Protein AF-A0A7W0GVU8-F1 (afdb_monomer_lite)

Secondary structure (DSSP, 8-state):
---------------PPPHHHHHHHHHTSGGGS-------------BSHHHHHHHHHHHHHHHHHHHHHHHHHHT----TTHHHHHHHHHHHHHHHHHHHHHHTSBPP---

Sequence (111 aa):
MTLTTAAGAQHAPIVGPRPSQVLAVAAQGPLRQPLAIDSVRRDIRPTHWKKGALIGGITIGLGLALSAMAWCNADSPCGEGAVPFSFLAGGAVGGLIGALIGGQFPKEEDP

Radius of gyration: 32.88 Å; chains: 1; bounding box: 88×51×55 Å

Structure (mmCIF, N/CA/C/O backbone):
data_AF-A0A7W0GVU8-F1
#
_entry.id   AF-A0A7W0GVU8-F1
#
loop_
_atom_site.group_PDB
_atom_site.id
_atom_site.type_symbol
_atom_site.label_atom_id
_atom_site.label_alt_id
_atom_site.label_comp_id
_atom_site.label_asym_id
_atom_site.label_entity_id
_atom_site.label_seq_id
_atom_site.pdbx_PDB_ins_code
_atom_site.Cartn_x
_atom_site.Cartn_y
_atom_site.Cartn_z
_atom_site.occupancy
_atom_site.B_iso_or_equiv
_atom_site.auth_seq_id
_atom_site.auth_comp_id
_atom_site.auth_asym_id
_atom_site.auth_atom_id
_atom_site.pdbx_PDB_model_num
ATOM 1 N N . MET A 1 1 ? -73.145 -4.312 22.721 1.00 42.31 1 MET A N 1
ATOM 2 C CA . MET A 1 1 ? -72.090 -3.375 23.160 1.00 42.31 1 MET A CA 1
ATOM 3 C C . MET A 1 1 ? -72.334 -2.049 22.463 1.00 42.31 1 MET A C 1
ATOM 5 O O . MET A 1 1 ? -72.270 -1.992 21.245 1.00 42.31 1 MET A O 1
ATOM 9 N N . THR A 1 2 ? -72.747 -1.039 23.221 1.00 41.28 2 THR A N 1
ATOM 10 C CA . THR A 1 2 ? -73.123 0.305 22.760 1.00 41.28 2 THR A CA 1
ATOM 11 C C . THR A 1 2 ? -71.917 1.239 22.809 1.00 41.28 2 THR A C 1
ATOM 13 O O . THR A 1 2 ? -71.311 1.382 23.867 1.00 41.28 2 THR A O 1
ATOM 16 N N . LEU A 1 3 ? -71.602 1.898 21.692 1.00 46.59 3 LEU A N 1
ATOM 17 C CA . LEU A 1 3 ? -70.655 3.013 21.617 1.00 46.59 3 LEU A CA 1
ATOM 18 C C . LEU A 1 3 ? -71.408 4.249 21.111 1.00 46.59 3 LEU A C 1
ATOM 20 O O . LEU A 1 3 ? -71.523 4.490 19.914 1.00 46.59 3 LEU A O 1
ATOM 24 N N . THR A 1 4 ? -71.958 5.017 22.046 1.00 50.03 4 THR A N 1
ATOM 25 C CA . THR A 1 4 ? -72.089 6.475 21.921 1.00 50.03 4 THR A CA 1
ATOM 26 C C . THR A 1 4 ? -70.714 7.055 22.293 1.00 50.03 4 THR A C 1
ATOM 28 O O . THR A 1 4 ? -70.018 6.488 23.128 1.00 50.03 4 THR A O 1
ATOM 31 N N . THR A 1 5 ? -70.193 8.149 21.743 1.00 46.88 5 THR A N 1
ATOM 32 C CA . THR A 1 5 ? -70.800 9.480 21.677 1.00 46.88 5 THR A CA 1
ATOM 33 C C . THR A 1 5 ? -69.876 10.376 20.843 1.00 46.88 5 THR A C 1
ATOM 35 O O . THR A 1 5 ? -68.655 10.263 20.936 1.00 46.88 5 THR A O 1
ATOM 38 N N . ALA A 1 6 ? -70.460 11.269 20.049 1.00 54.47 6 ALA A N 1
ATOM 39 C CA . ALA A 1 6 ? -69.769 12.330 19.327 1.00 54.47 6 ALA A CA 1
ATOM 40 C C . ALA A 1 6 ? -69.331 13.475 20.264 1.00 54.47 6 ALA A C 1
ATOM 42 O O . ALA A 1 6 ? -70.056 13.811 21.195 1.00 54.47 6 ALA A O 1
ATOM 43 N N . ALA A 1 7 ? -68.197 14.112 19.965 1.00 45.41 7 ALA A N 1
ATOM 44 C CA . ALA A 1 7 ? -67.829 15.473 20.382 1.00 45.41 7 ALA A CA 1
ATOM 45 C C . ALA A 1 7 ? -66.642 15.892 19.488 1.00 45.41 7 ALA A C 1
ATOM 47 O O . ALA A 1 7 ? -65.606 15.244 19.499 1.00 45.41 7 ALA A O 1
ATOM 48 N N . GLY A 1 8 ? -66.777 16.815 18.536 1.00 38.16 8 GLY A N 1
ATOM 49 C CA . GLY A 1 8 ? -66.965 18.241 18.786 1.00 38.16 8 GLY A CA 1
ATOM 50 C C . GLY A 1 8 ? -65.622 18.955 18.587 1.00 38.16 8 GLY A C 1
ATOM 51 O O . GLY A 1 8 ? -64.925 19.235 19.554 1.00 38.16 8 GLY A O 1
ATOM 52 N N . ALA A 1 9 ? -65.228 19.211 17.335 1.00 42.19 9 ALA A N 1
ATOM 53 C CA . ALA A 1 9 ? -64.014 19.964 17.020 1.00 42.19 9 ALA A CA 1
ATOM 54 C C . ALA A 1 9 ? -64.239 21.459 17.311 1.00 42.19 9 ALA A C 1
ATOM 56 O O . ALA A 1 9 ? -64.845 22.174 16.512 1.00 42.19 9 ALA A O 1
ATOM 57 N N . GLN A 1 10 ? -63.773 21.936 18.466 1.00 50.19 10 GLN A N 1
ATOM 58 C CA . GLN A 1 10 ? -63.781 23.360 18.797 1.00 50.19 10 GLN A CA 1
ATOM 59 C C . GLN A 1 10 ? -62.611 24.060 18.088 1.00 50.19 10 GLN A C 1
ATOM 61 O O . GLN A 1 10 ? -61.453 23.908 18.469 1.00 50.19 10 GLN A O 1
ATOM 66 N N . HIS A 1 11 ? -62.922 24.822 17.036 1.00 42.66 11 HIS A N 1
ATOM 67 C CA . HIS A 1 11 ? -62.003 25.775 16.411 1.00 42.66 11 HIS A CA 1
ATOM 68 C C . HIS A 1 11 ? -61.704 26.915 17.395 1.00 42.66 11 HIS A C 1
ATOM 70 O O . HIS A 1 11 ? -62.550 27.779 17.622 1.00 42.66 11 HIS A O 1
ATOM 76 N N . ALA A 1 12 ? -60.500 26.930 17.967 1.00 53.66 12 ALA A N 1
ATOM 77 C CA . ALA A 1 12 ? -59.990 28.082 18.702 1.00 53.66 12 ALA A CA 1
ATOM 78 C C . ALA A 1 12 ? -59.336 29.077 17.719 1.00 53.66 12 ALA A C 1
ATOM 80 O O . ALA A 1 12 ? -58.518 28.660 16.895 1.00 53.66 12 ALA A O 1
ATOM 81 N N . PRO A 1 13 ? -59.663 30.381 17.771 1.00 51.12 13 PRO A N 1
ATOM 82 C CA . PRO A 1 13 ? -59.009 31.386 16.940 1.00 51.12 13 PRO A CA 1
ATOM 83 C C . PRO A 1 13 ? -57.533 31.525 17.336 1.00 51.12 13 PRO A C 1
ATOM 85 O O . PRO A 1 13 ? -57.203 31.738 18.503 1.00 51.12 13 PRO A O 1
ATOM 88 N N . ILE A 1 14 ? -56.639 31.409 16.350 1.00 53.62 14 ILE A N 1
ATOM 89 C CA . ILE A 1 14 ? -55.192 31.563 16.529 1.00 53.62 14 ILE A CA 1
ATOM 90 C C . ILE A 1 14 ? -54.894 33.050 16.757 1.00 53.62 14 ILE A C 1
ATOM 92 O O . ILE A 1 14 ? -54.725 33.826 15.818 1.00 53.62 14 ILE A O 1
ATOM 96 N N . VAL A 1 15 ? -54.842 33.457 18.023 1.00 60.81 15 VAL A N 1
ATOM 97 C CA . VAL A 1 15 ? -54.267 34.743 18.427 1.00 60.81 15 VAL A CA 1
ATOM 98 C C . VAL A 1 15 ? -52.750 34.571 18.428 1.00 60.81 15 VAL A C 1
ATOM 100 O O . VAL A 1 15 ? -52.187 33.929 19.312 1.00 60.81 15 VAL A O 1
ATOM 103 N N . GLY A 1 16 ? -52.089 35.093 17.394 1.00 62.16 16 GLY A N 1
ATOM 104 C CA . GLY A 1 16 ? -50.632 35.041 17.280 1.00 62.16 16 GLY A CA 1
ATOM 105 C C . GLY A 1 16 ? -49.940 35.842 18.395 1.00 62.16 16 GLY A C 1
ATOM 106 O O . GLY A 1 16 ? -50.438 36.903 18.788 1.00 62.16 16 GLY A O 1
ATOM 107 N N . PRO A 1 17 ? -48.796 35.368 18.922 1.00 59.78 17 PRO A N 1
ATOM 108 C CA . PRO A 1 17 ? -48.056 36.085 19.951 1.00 59.78 17 PRO A CA 1
ATOM 109 C C . PRO A 1 17 ? -47.512 37.409 19.404 1.00 59.78 17 PRO A C 1
ATOM 111 O O . PRO A 1 17 ? -47.124 37.521 18.240 1.00 59.78 17 PRO A O 1
ATOM 114 N N . ARG A 1 18 ? -47.473 38.434 20.263 1.00 55.97 18 ARG A N 1
ATOM 115 C CA . ARG A 1 18 ? -46.905 39.746 19.919 1.00 55.97 18 ARG A CA 1
ATOM 116 C C . ARG A 1 18 ? -45.439 39.573 19.484 1.00 55.97 18 ARG A C 1
ATOM 118 O O . ARG A 1 18 ? -44.719 38.804 20.122 1.00 55.97 18 ARG A O 1
ATOM 125 N N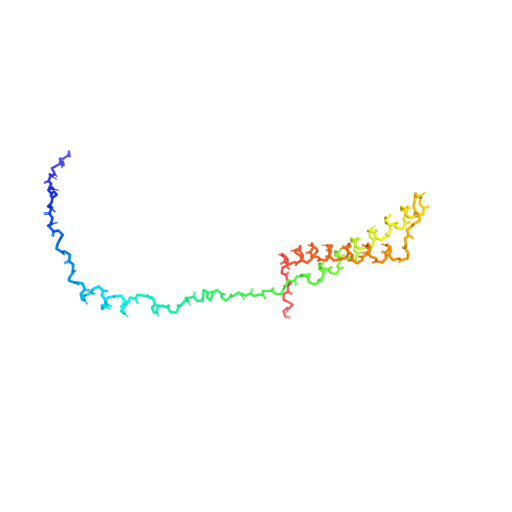 . PRO A 1 19 ? -44.954 40.305 18.465 1.00 56.25 19 PRO A N 1
ATOM 126 C CA . PRO A 1 19 ? -43.610 40.116 17.902 1.00 56.25 19 PRO A CA 1
ATOM 127 C C . PRO A 1 19 ? -42.479 40.270 18.934 1.00 56.25 19 PRO A C 1
ATOM 129 O O . PRO A 1 19 ? -41.438 39.628 18.815 1.00 56.25 19 PRO A O 1
ATOM 132 N N . SER A 1 20 ? -42.700 41.039 20.005 1.00 55.28 20 SER A N 1
ATOM 133 C CA . SER A 1 20 ? -41.752 41.184 21.117 1.00 55.28 20 SER A CA 1
ATOM 134 C C . SER A 1 20 ? -41.561 39.912 21.957 1.00 55.28 20 SER A C 1
ATOM 136 O O . SER A 1 20 ? -40.526 39.764 22.601 1.00 55.28 20 SER A O 1
ATOM 138 N N . GLN A 1 21 ? -42.508 38.969 21.934 1.00 55.2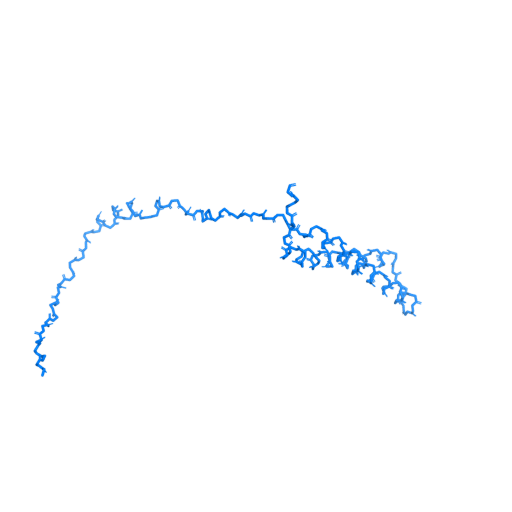8 21 GLN A N 1
ATOM 139 C CA . GLN A 1 21 ? -42.388 37.677 22.622 1.00 55.28 21 GLN A CA 1
ATOM 140 C C . GLN A 1 21 ? -41.628 36.640 21.788 1.00 55.28 21 GLN A C 1
ATOM 142 O O . GLN A 1 21 ? -40.983 35.759 22.350 1.00 55.28 21 GLN A O 1
ATOM 147 N N . VAL A 1 22 ? -41.636 36.774 20.458 1.00 55.28 22 VAL A N 1
ATOM 148 C CA . VAL A 1 22 ? -40.882 35.886 19.558 1.00 55.28 22 VAL A CA 1
ATOM 149 C C . VAL A 1 22 ? -39.377 36.114 19.715 1.00 55.28 22 VAL A C 1
ATOM 151 O O . VAL A 1 22 ? -38.609 35.157 19.728 1.00 55.28 22 VAL A O 1
ATOM 154 N N . LEU A 1 23 ? -38.949 37.366 19.923 1.00 54.88 23 LEU A N 1
ATOM 155 C CA . LEU A 1 23 ? -37.534 37.690 20.123 1.00 54.88 23 LEU A CA 1
ATOM 156 C C . LEU A 1 23 ? -37.007 37.218 21.491 1.00 54.88 23 LEU A C 1
ATOM 158 O O . LEU A 1 23 ? -35.876 36.748 21.581 1.00 54.88 23 LEU A O 1
ATOM 162 N N . ALA A 1 24 ? -37.834 37.282 22.541 1.00 54.41 24 ALA A N 1
ATOM 163 C CA . ALA A 1 24 ? -37.478 36.771 23.867 1.00 54.41 24 ALA A CA 1
ATOM 164 C C . ALA A 1 24 ? -37.373 35.233 23.879 1.00 54.41 24 ALA A C 1
ATOM 166 O O . ALA A 1 24 ? -36.394 34.689 24.383 1.00 54.41 24 ALA A O 1
ATOM 167 N N . VAL A 1 25 ? -38.309 34.532 23.227 1.00 54.81 25 VAL A N 1
ATOM 168 C CA . VAL A 1 25 ? -38.266 33.066 23.080 1.00 54.81 25 VAL A CA 1
ATOM 169 C C . VAL A 1 25 ? -37.125 32.610 22.164 1.00 54.81 25 VAL A C 1
ATOM 171 O O . VAL A 1 25 ? -36.518 31.582 22.439 1.00 54.81 25 VAL A O 1
ATOM 174 N N . ALA A 1 26 ? -36.766 33.371 21.125 1.00 55.19 26 ALA A N 1
ATOM 175 C CA . ALA A 1 26 ? -35.585 33.080 20.306 1.00 55.19 26 ALA A CA 1
ATOM 176 C C . ALA A 1 26 ? -34.271 33.286 21.085 1.00 55.19 26 ALA A C 1
ATOM 178 O O . ALA A 1 26 ? -33.335 32.503 20.929 1.00 55.19 26 ALA A O 1
ATOM 179 N N . ALA A 1 27 ? -34.212 34.287 21.971 1.00 53.22 27 ALA A N 1
ATOM 180 C CA . ALA A 1 27 ? -33.066 34.516 22.854 1.00 53.22 27 ALA A CA 1
ATOM 181 C C . ALA A 1 27 ? -32.968 33.489 24.002 1.00 53.22 27 ALA A C 1
ATOM 183 O O . ALA A 1 27 ? -31.872 33.209 24.488 1.00 53.22 27 ALA A O 1
ATOM 184 N N . GLN A 1 28 ? -34.097 32.909 24.417 1.00 52.41 28 GLN A N 1
ATOM 185 C CA . GLN A 1 28 ? -34.192 31.835 25.417 1.00 52.41 28 GLN A CA 1
ATOM 186 C C . GLN A 1 28 ? -34.344 30.443 24.778 1.00 52.41 28 GLN A C 1
ATOM 188 O O . GLN A 1 28 ? -34.624 29.465 25.471 1.00 52.41 28 GLN A O 1
ATOM 193 N N . GLY A 1 29 ? -34.160 30.352 23.459 1.00 50.44 29 GLY A N 1
ATOM 194 C CA . GLY A 1 29 ? -34.357 29.135 22.688 1.00 50.44 29 GLY A CA 1
ATOM 195 C C . GLY A 1 29 ? -33.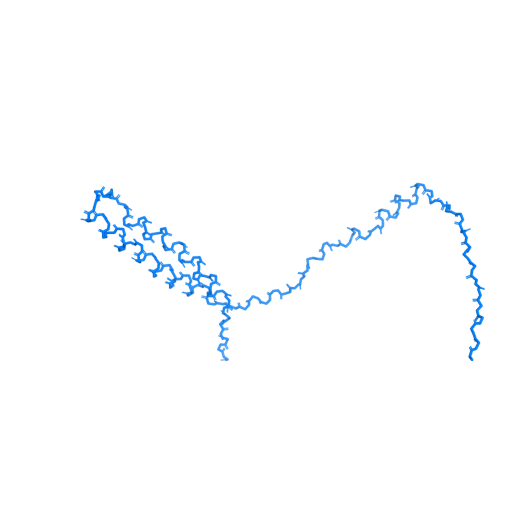300 28.064 22.988 1.00 50.44 29 GLY A C 1
ATOM 196 O O . GLY A 1 29 ? -32.186 28.379 23.417 1.00 50.44 29 GLY A O 1
ATOM 197 N N . PRO A 1 30 ? -33.599 26.786 22.695 1.00 50.12 30 PRO A N 1
ATOM 198 C CA . PRO A 1 30 ? -32.732 25.631 22.961 1.00 50.12 30 PRO A CA 1
ATOM 199 C C . PRO A 1 30 ? -31.414 25.631 22.166 1.00 50.12 30 PRO A C 1
ATOM 201 O O . PRO A 1 30 ? -30.638 24.690 22.263 1.00 50.12 30 PRO A O 1
ATOM 204 N N . LEU A 1 31 ? -31.108 26.698 21.424 1.00 50.06 31 LEU A N 1
ATOM 205 C CA . LEU A 1 31 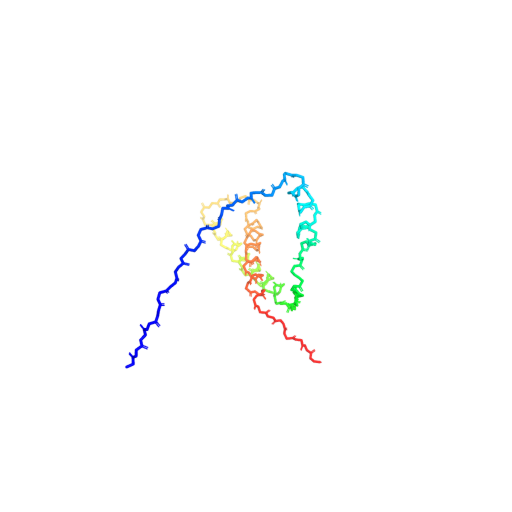? -29.840 26.895 20.716 1.00 50.06 31 LEU A CA 1
ATOM 206 C C . LEU A 1 31 ? -28.654 27.180 21.657 1.00 50.06 31 LEU A C 1
ATOM 208 O O . LEU A 1 31 ? -27.520 27.277 21.201 1.00 50.06 31 LEU A O 1
ATOM 212 N N . ARG A 1 32 ? -28.898 27.291 22.971 1.00 48.09 32 ARG A N 1
ATOM 213 C CA . ARG A 1 32 ? -27.870 27.164 24.019 1.00 48.09 32 ARG A CA 1
ATOM 214 C C . ARG A 1 32 ? -27.660 25.731 24.501 1.00 48.09 32 ARG A C 1
ATOM 216 O O . ARG A 1 32 ? -26.969 25.532 25.497 1.00 48.09 32 ARG A O 1
ATOM 223 N N . GLN A 1 33 ? -28.217 24.728 23.829 1.00 53.88 33 GLN A N 1
ATOM 224 C CA . GLN A 1 33 ? -27.604 23.416 23.908 1.00 53.88 33 GLN A CA 1
ATOM 225 C C . GLN A 1 33 ? -26.220 23.588 23.276 1.00 53.88 33 GLN A C 1
ATOM 227 O O . GLN A 1 33 ? -26.159 23.890 22.080 1.00 53.88 33 GLN A O 1
ATOM 232 N N . PRO A 1 34 ? -25.105 23.474 24.033 1.00 53.53 34 PRO A N 1
ATOM 233 C CA . PRO A 1 34 ? -23.842 23.186 23.370 1.00 53.53 34 PRO A CA 1
ATOM 234 C C . PRO A 1 34 ? -24.173 22.027 22.443 1.00 53.53 34 PRO A C 1
ATOM 236 O O . PRO A 1 34 ? -24.863 21.112 22.901 1.00 53.53 34 PRO A O 1
ATOM 239 N N . LEU A 1 35 ? -23.792 22.113 21.159 1.00 58.72 35 LEU A N 1
ATOM 240 C CA . LEU A 1 35 ? -23.731 20.945 20.284 1.00 58.72 35 LEU A CA 1
ATOM 241 C C . LEU A 1 35 ? -23.329 19.811 21.203 1.00 58.72 35 LEU A C 1
ATOM 243 O O . LEU A 1 35 ? -22.234 19.875 21.772 1.00 58.72 35 LEU A O 1
ATOM 247 N N . ALA A 1 36 ? -24.268 18.906 21.489 1.00 57.38 36 ALA A N 1
ATOM 248 C CA . ALA A 1 36 ? -23.947 17.717 22.225 1.00 57.38 36 ALA A CA 1
ATOM 249 C C . ALA A 1 36 ? -22.963 17.072 21.268 1.00 57.38 36 ALA A C 1
ATOM 251 O O . ALA A 1 36 ? -23.353 16.500 20.253 1.00 57.38 36 ALA A O 1
ATOM 252 N N . ILE A 1 37 ? -21.676 17.344 21.502 1.00 55.00 37 ILE A N 1
ATOM 253 C CA . ILE A 1 37 ? -20.586 16.513 21.069 1.00 55.00 37 ILE A CA 1
ATOM 254 C C . ILE A 1 37 ? -21.075 15.201 21.610 1.00 55.00 37 ILE A C 1
ATOM 256 O O . ILE A 1 37 ? -21.097 15.026 22.829 1.00 55.00 37 ILE A O 1
ATOM 260 N N . ASP A 1 38 ? -21.660 14.421 20.709 1.00 53.72 38 ASP A N 1
ATOM 261 C CA . ASP A 1 38 ? -22.176 13.108 20.976 1.00 53.72 38 ASP A CA 1
ATOM 262 C C . ASP A 1 38 ? -20.951 12.360 21.466 1.00 53.72 38 ASP A C 1
ATOM 264 O O . ASP A 1 38 ? -20.111 11.885 20.701 1.00 53.72 38 ASP A O 1
ATOM 268 N N . SER A 1 39 ? -20.750 12.436 22.777 1.00 58.16 39 SER A N 1
ATOM 269 C CA . SER A 1 39 ? -19.622 11.890 23.490 1.00 58.16 39 SER A CA 1
ATOM 270 C C . SER A 1 39 ? -19.949 10.428 23.704 1.00 58.16 39 SER A C 1
ATOM 272 O O . SER A 1 39 ? -19.818 9.881 24.796 1.00 58.16 39 SER A O 1
ATOM 274 N N . VAL A 1 40 ? -20.331 9.761 22.607 1.00 60.44 40 VAL A N 1
ATOM 275 C CA . VAL A 1 40 ? -19.965 8.380 22.386 1.00 60.44 40 VAL A CA 1
ATOM 276 C C . VAL A 1 40 ? -18.468 8.379 22.595 1.00 60.44 40 VAL A C 1
ATOM 278 O O . VAL A 1 40 ? -17.683 8.785 21.734 1.00 60.44 40 VAL A O 1
ATOM 281 N N . ARG A 1 41 ? -18.081 8.004 23.813 1.00 56.03 41 ARG A N 1
ATOM 282 C CA . ARG A 1 41 ? -16.733 7.625 24.168 1.00 56.03 41 ARG A CA 1
ATOM 283 C C . ARG A 1 41 ? -16.404 6.531 23.170 1.00 56.03 41 ARG A C 1
ATOM 285 O O . ARG A 1 41 ? -16.809 5.388 23.352 1.00 56.03 41 ARG A O 1
ATOM 292 N N . ARG A 1 42 ? -15.800 6.915 22.040 1.00 60.91 42 ARG A N 1
ATOM 293 C CA . ARG A 1 42 ? -15.287 5.974 21.060 1.00 60.91 42 ARG A CA 1
ATOM 294 C C . ARG A 1 42 ? -14.214 5.251 21.829 1.00 60.91 42 ARG A C 1
A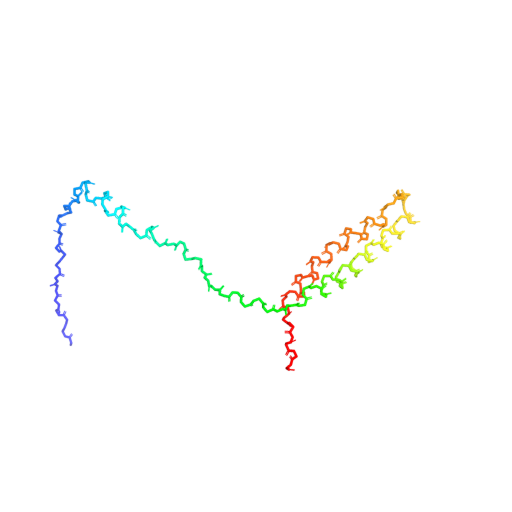TOM 296 O O . ARG A 1 42 ? -13.128 5.780 22.039 1.00 60.91 42 ARG A O 1
ATOM 303 N N . ASP A 1 43 ? -14.588 4.097 22.344 1.00 66.38 43 ASP A N 1
ATOM 304 C CA . ASP A 1 43 ? -13.660 3.139 22.879 1.00 66.38 43 ASP A CA 1
ATOM 305 C C . ASP A 1 43 ? -12.865 2.671 21.659 1.00 66.38 43 ASP A C 1
ATOM 307 O O . ASP A 1 43 ? -13.297 1.795 20.905 1.00 66.38 43 ASP A O 1
ATOM 311 N N . ILE A 1 44 ? -11.798 3.412 21.330 1.00 70.06 44 ILE A N 1
ATOM 312 C CA . ILE A 1 44 ? -10.932 3.108 20.194 1.00 70.06 44 ILE A CA 1
ATOM 313 C C . ILE A 1 44 ? -10.144 1.879 20.621 1.00 70.06 44 ILE A C 1
ATOM 315 O O . ILE A 1 44 ? -9.007 1.980 21.081 1.00 70.06 44 ILE A O 1
ATOM 319 N N . ARG A 1 45 ? -10.775 0.709 20.492 1.00 79.75 45 ARG A N 1
ATOM 320 C CA . ARG A 1 45 ? -10.099 -0.560 20.716 1.00 79.75 45 ARG A CA 1
ATOM 321 C C . ARG A 1 45 ? -8.916 -0.629 19.757 1.00 79.75 45 ARG A C 1
ATOM 323 O O . ARG A 1 45 ? -9.072 -0.313 18.572 1.00 79.75 45 ARG A O 1
ATOM 330 N N . PRO A 1 46 ? -7.721 -0.995 20.232 1.00 86.12 46 PRO A N 1
ATOM 331 C CA . PRO A 1 46 ? -6.565 -1.091 19.363 1.00 86.12 46 PRO A CA 1
ATOM 332 C C . PRO A 1 46 ? -6.826 -2.182 18.316 1.00 86.12 46 PRO A C 1
ATOM 334 O O . PRO A 1 46 ? -7.070 -3.327 18.662 1.00 86.12 46 PRO A O 1
ATOM 337 N N . THR A 1 47 ? -6.781 -1.848 17.026 1.00 91.69 47 THR A N 1
ATOM 338 C CA . THR A 1 47 ? -7.005 -2.811 15.928 1.00 91.69 47 THR A CA 1
ATOM 339 C C . THR A 1 47 ? -5.703 -3.188 15.220 1.00 91.69 47 THR A C 1
ATOM 341 O O . THR A 1 47 ? -4.631 -2.603 15.454 1.00 91.69 47 THR A O 1
ATOM 344 N N . HIS A 1 48 ? -5.775 -4.177 14.329 1.00 93.38 48 HIS A N 1
ATOM 345 C CA . HIS A 1 48 ? -4.661 -4.654 13.505 1.00 93.38 48 HIS A CA 1
ATOM 346 C C . HIS A 1 48 ? -4.347 -3.776 12.282 1.00 93.38 48 HIS A C 1
ATOM 348 O O . HIS A 1 48 ? -3.524 -4.174 11.458 1.00 93.38 48 HIS A O 1
ATOM 354 N N . TRP A 1 49 ? -4.905 -2.565 12.178 1.00 93.94 49 TRP A N 1
ATOM 355 C CA . TRP A 1 49 ? -4.756 -1.690 11.007 1.00 93.94 49 TRP A CA 1
ATOM 356 C C . TRP A 1 49 ? -3.298 -1.487 10.560 1.00 93.94 49 TRP A C 1
ATOM 358 O O . TRP A 1 49 ? -3.006 -1.579 9.376 1.00 93.94 49 TRP A O 1
ATOM 368 N N . LYS A 1 50 ? -2.345 -1.313 11.490 1.00 94.69 50 LYS A N 1
ATOM 369 C CA . LYS A 1 50 ? -0.913 -1.169 11.148 1.00 94.69 50 LYS A CA 1
ATOM 370 C C . LYS A 1 50 ? -0.317 -2.438 10.534 1.00 94.69 50 LYS A C 1
ATOM 372 O O . LYS A 1 50 ? 0.440 -2.359 9.573 1.00 94.69 50 LYS A O 1
ATOM 377 N N . LYS A 1 51 ? -0.650 -3.608 11.097 1.00 95.44 51 LYS A N 1
ATOM 378 C CA . LYS A 1 51 ? -0.168 -4.904 10.593 1.00 95.44 51 LYS A CA 1
ATOM 379 C C . LYS A 1 51 ? -0.784 -5.191 9.224 1.00 95.44 51 LYS A C 1
ATOM 381 O O . LYS A 1 51 ? -0.066 -5.570 8.308 1.00 95.44 51 LYS A O 1
ATOM 386 N N . GLY A 1 52 ? -2.083 -4.933 9.077 1.00 94.06 52 GLY A N 1
ATOM 387 C CA . GLY A 1 52 ? -2.785 -5.048 7.804 1.00 94.06 52 GLY A CA 1
ATOM 388 C C . GLY A 1 52 ? -2.200 -4.125 6.735 1.00 94.06 52 GLY A C 1
ATOM 389 O O . GLY A 1 52 ? -1.935 -4.586 5.631 1.00 94.06 52 GLY A O 1
ATOM 390 N N . ALA A 1 53 ? -1.911 -2.864 7.071 1.00 96.06 53 ALA A N 1
ATOM 391 C CA . ALA A 1 53 ? -1.285 -1.912 6.154 1.00 96.06 53 ALA A CA 1
ATOM 392 C C . ALA A 1 53 ? 0.089 -2.383 5.670 1.00 96.06 53 ALA A C 1
ATOM 394 O O . ALA A 1 53 ? 0.390 -2.326 4.483 1.00 96.06 53 ALA A O 1
ATOM 395 N N . LEU A 1 54 ? 0.918 -2.884 6.588 1.00 97.31 54 LEU A N 1
ATOM 396 C CA . LEU A 1 54 ? 2.243 -3.386 6.248 1.00 97.31 54 LEU A CA 1
ATOM 397 C C . LEU A 1 54 ? 2.157 -4.599 5.314 1.00 97.31 54 LEU A C 1
ATOM 399 O O . LEU A 1 54 ? 2.818 -4.626 4.280 1.00 97.31 54 LEU A O 1
ATOM 403 N N . ILE A 1 55 ? 1.321 -5.580 5.663 1.00 96.56 55 ILE A N 1
ATOM 404 C CA . ILE A 1 55 ? 1.165 -6.807 4.874 1.00 96.56 55 ILE A CA 1
ATOM 405 C C . ILE A 1 55 ? 0.592 -6.474 3.496 1.00 96.56 55 ILE A C 1
ATOM 407 O O . ILE A 1 55 ? 1.174 -6.869 2.493 1.00 96.56 55 ILE A O 1
ATOM 411 N N . GLY A 1 56 ? -0.506 -5.715 3.441 1.00 94.94 56 GLY A N 1
ATOM 412 C CA . GLY A 1 56 ? -1.150 -5.333 2.185 1.00 94.94 56 GLY A CA 1
ATOM 413 C C . GLY A 1 56 ? -0.255 -4.474 1.293 1.00 94.94 56 GLY A C 1
ATOM 414 O O . GLY A 1 56 ? -0.234 -4.660 0.078 1.00 94.94 56 GLY A O 1
ATOM 415 N N . GLY A 1 57 ? 0.523 -3.564 1.883 1.00 96.44 57 GLY A N 1
ATOM 416 C CA . GLY A 1 57 ? 1.463 -2.733 1.140 1.00 96.44 57 GLY A CA 1
ATOM 417 C C . GLY A 1 57 ? 2.607 -3.543 0.534 1.00 96.44 57 GLY A C 1
ATOM 418 O O . GLY A 1 57 ? 2.923 -3.377 -0.640 1.00 96.44 57 GLY A O 1
ATOM 419 N N . ILE A 1 58 ? 3.196 -4.471 1.291 1.00 97.12 58 ILE A N 1
ATOM 420 C CA . ILE A 1 58 ? 4.280 -5.314 0.772 1.00 97.12 58 ILE A CA 1
ATOM 421 C C . ILE A 1 58 ? 3.764 -6.266 -0.312 1.00 97.12 58 ILE A C 1
ATOM 423 O O . ILE A 1 58 ? 4.405 -6.385 -1.353 1.00 97.12 58 ILE A O 1
ATOM 427 N N . THR A 1 59 ? 2.619 -6.926 -0.111 1.00 96.88 59 THR A N 1
ATOM 428 C CA . THR A 1 59 ? 2.107 -7.918 -1.074 1.00 96.88 59 THR A CA 1
ATOM 429 C C . THR A 1 59 ? 1.728 -7.283 -2.407 1.00 96.88 59 THR A C 1
ATOM 431 O O . THR A 1 59 ? 2.173 -7.748 -3.457 1.00 96.88 59 THR A O 1
ATOM 434 N N . ILE A 1 60 ? 0.953 -6.198 -2.382 1.00 96.06 60 ILE A N 1
ATOM 435 C CA . ILE A 1 60 ? 0.504 -5.522 -3.604 1.00 96.06 60 ILE A CA 1
ATOM 436 C C . ILE A 1 60 ? 1.644 -4.715 -4.228 1.00 96.06 60 ILE A C 1
ATOM 438 O O . ILE A 1 60 ? 1.814 -4.760 -5.445 1.00 96.06 60 ILE A O 1
ATOM 442 N N . GLY A 1 61 ? 2.460 -4.030 -3.420 1.00 95.56 61 GLY A N 1
ATOM 443 C CA . GLY A 1 61 ? 3.634 -3.305 -3.905 1.00 95.56 61 GLY A CA 1
ATOM 444 C C . GLY A 1 61 ? 4.613 -4.226 -4.626 1.00 95.56 61 GLY A C 1
ATOM 445 O O . GLY A 1 61 ? 4.997 -3.947 -5.760 1.00 95.56 61 GLY A O 1
ATOM 446 N N . LEU A 1 62 ? 4.972 -5.364 -4.022 1.00 96.19 62 LEU A N 1
ATOM 447 C CA . LEU A 1 62 ? 5.879 -6.325 -4.651 1.00 96.19 62 LEU A CA 1
ATOM 448 C C . LEU A 1 62 ? 5.259 -6.955 -5.905 1.00 96.19 62 LEU A C 1
ATOM 450 O O . LEU A 1 62 ? 5.935 -7.063 -6.924 1.00 96.19 62 LEU A O 1
ATOM 454 N N . GLY A 1 63 ? 3.973 -7.315 -5.864 1.00 95.12 63 GLY A N 1
ATOM 455 C CA . GLY A 1 63 ? 3.268 -7.855 -7.028 1.00 95.12 63 GLY A CA 1
ATOM 456 C C . GLY A 1 63 ? 3.271 -6.897 -8.224 1.00 95.12 63 GLY A C 1
ATOM 457 O O . GLY A 1 63 ? 3.571 -7.307 -9.347 1.00 95.12 63 GLY A O 1
ATOM 458 N N . LEU A 1 64 ? 3.009 -5.608 -7.987 1.00 92.19 64 LEU A N 1
ATOM 459 C CA . LEU A 1 64 ? 3.048 -4.572 -9.023 1.00 92.19 64 LEU A CA 1
ATOM 460 C C . LEU A 1 64 ? 4.464 -4.302 -9.531 1.00 92.19 64 LEU A C 1
ATOM 462 O O . LEU A 1 64 ? 4.647 -4.167 -10.736 1.00 92.19 64 LEU A O 1
ATOM 466 N N . ALA A 1 65 ? 5.463 -4.285 -8.649 1.00 92.69 65 ALA A N 1
ATOM 467 C CA . ALA A 1 65 ? 6.860 -4.098 -9.033 1.00 92.69 65 ALA A CA 1
ATOM 468 C C . ALA A 1 65 ? 7.370 -5.230 -9.936 1.00 92.69 65 ALA A C 1
ATOM 470 O O . ALA A 1 65 ? 8.005 -4.972 -10.957 1.00 92.69 65 ALA A O 1
ATOM 471 N N . LEU A 1 66 ? 7.057 -6.483 -9.589 1.00 93.56 66 LEU A N 1
ATOM 472 C CA . LEU A 1 66 ? 7.419 -7.653 -10.390 1.00 93.56 66 LEU A CA 1
ATOM 473 C C . LEU A 1 66 ? 6.691 -7.660 -11.736 1.00 93.56 66 LEU A C 1
ATOM 475 O O . LEU A 1 66 ? 7.302 -7.951 -12.762 1.00 93.56 66 LEU A O 1
ATOM 479 N N . SER A 1 67 ? 5.410 -7.288 -11.744 1.00 91.31 67 SER A N 1
ATOM 480 C CA . SER A 1 67 ? 4.627 -7.170 -12.979 1.00 91.31 67 SER A CA 1
ATOM 481 C C . SER A 1 67 ? 5.183 -6.076 -13.890 1.00 91.31 67 SER A C 1
ATOM 483 O O . SER A 1 67 ? 5.349 -6.299 -15.086 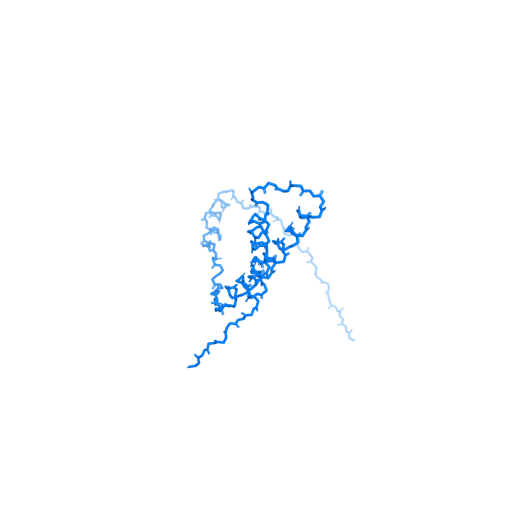1.00 91.31 67 SER A O 1
ATOM 485 N N . ALA A 1 68 ? 5.538 -4.917 -13.324 1.00 89.00 68 ALA A N 1
ATOM 486 C CA . ALA A 1 68 ? 6.188 -3.840 -14.058 1.00 89.00 68 ALA A CA 1
ATOM 487 C C . ALA A 1 68 ? 7.538 -4.301 -14.616 1.00 89.00 68 ALA A C 1
ATOM 489 O O . ALA A 1 68 ? 7.792 -4.120 -15.798 1.00 89.00 68 ALA A O 1
ATOM 490 N N . MET A 1 69 ? 8.371 -4.969 -13.815 1.00 88.81 69 MET A N 1
ATOM 491 C CA . MET A 1 69 ? 9.658 -5.499 -14.273 1.00 88.81 69 MET A CA 1
ATOM 492 C C . MET A 1 69 ? 9.498 -6.491 -15.433 1.00 88.81 69 MET A C 1
ATOM 494 O O . MET A 1 69 ? 10.224 -6.394 -16.420 1.00 88.81 69 MET A O 1
ATOM 498 N N . ALA A 1 70 ? 8.539 -7.415 -15.345 1.00 89.88 70 ALA A N 1
ATOM 499 C CA . ALA A 1 70 ? 8.261 -8.376 -16.409 1.00 89.88 70 ALA A CA 1
ATOM 500 C C . ALA A 1 70 ? 7.813 -7.681 -17.703 1.00 89.88 70 ALA A C 1
ATOM 502 O O . ALA A 1 70 ? 8.319 -8.002 -18.775 1.00 89.88 70 ALA A O 1
ATOM 503 N N . TRP A 1 71 ? 6.926 -6.690 -17.599 1.00 89.25 71 TRP A N 1
ATOM 504 C CA . TRP A 1 71 ? 6.436 -5.938 -18.754 1.00 89.25 71 TRP A CA 1
ATOM 505 C C . TRP A 1 71 ? 7.541 -5.089 -19.400 1.00 89.25 71 TRP A C 1
ATOM 507 O O . TRP A 1 71 ? 7.713 -5.099 -20.618 1.00 89.25 71 TRP A O 1
ATOM 517 N N . CYS A 1 72 ? 8.353 -4.421 -18.580 1.00 87.62 72 CYS A N 1
ATOM 518 C CA . CYS A 1 72 ? 9.488 -3.621 -19.036 1.00 87.62 72 CYS A CA 1
ATOM 519 C C . CYS A 1 72 ? 10.569 -4.460 -19.733 1.00 87.62 72 CYS A C 1
ATOM 521 O O . CYS A 1 72 ? 11.255 -3.971 -20.625 1.00 87.62 72 CYS A O 1
ATOM 523 N N . ASN A 1 73 ? 10.721 -5.726 -19.343 1.00 83.19 73 ASN A N 1
ATOM 524 C CA . ASN A 1 73 ? 11.648 -6.645 -20.000 1.00 83.19 73 ASN A CA 1
ATOM 525 C C . ASN A 1 73 ? 11.074 -7.258 -21.289 1.00 83.19 73 ASN A C 1
ATOM 527 O O . ASN A 1 73 ? 11.851 -7.714 -22.124 1.00 83.19 73 ASN A O 1
ATOM 531 N N . ALA A 1 74 ? 9.746 -7.304 -21.439 1.00 81.06 74 ALA A N 1
ATOM 532 C CA . ALA A 1 74 ? 9.078 -7.959 -22.562 1.00 81.06 74 ALA A CA 1
ATOM 533 C C . ALA A 1 74 ? 8.831 -7.020 -23.752 1.00 81.06 74 ALA A C 1
ATOM 535 O O . ALA A 1 74 ? 9.216 -7.353 -24.869 1.00 81.06 74 ALA A O 1
ATOM 536 N N . ASP A 1 75 ? 8.217 -5.854 -23.520 1.00 70.88 75 ASP A N 1
ATOM 537 C CA . ASP A 1 75 ? 7.563 -5.107 -24.608 1.00 70.88 75 ASP A CA 1
ATOM 538 C C . ASP A 1 75 ? 7.925 -3.614 -24.683 1.00 70.88 75 ASP A C 1
ATOM 540 O O . ASP A 1 75 ? 7.595 -2.953 -25.669 1.00 70.88 75 ASP A O 1
ATOM 544 N N . SER A 1 76 ? 8.594 -3.038 -23.677 1.00 68.00 76 SER A N 1
ATOM 545 C CA . SER A 1 76 ? 8.842 -1.589 -23.664 1.00 68.00 76 SER A CA 1
ATOM 546 C C . SER A 1 76 ? 10.041 -1.174 -22.811 1.00 68.00 76 SER A C 1
ATOM 548 O O . SER A 1 76 ? 10.086 -1.551 -21.640 1.00 68.00 76 SER A O 1
ATOM 550 N N . PRO A 1 77 ? 10.953 -0.317 -23.313 1.00 72.25 77 PRO A N 1
ATOM 551 C CA . PRO A 1 77 ? 11.995 0.270 -22.482 1.00 72.25 77 PRO A CA 1
ATOM 552 C C . PRO A 1 77 ? 11.348 1.201 -21.454 1.00 72.25 77 PRO A C 1
ATOM 554 O O . PRO A 1 77 ? 10.940 2.322 -21.757 1.00 72.25 77 PRO A O 1
ATOM 557 N N . CYS A 1 78 ? 11.221 0.722 -20.224 1.00 81.19 78 CYS A N 1
ATOM 558 C CA . CYS A 1 78 ? 10.757 1.549 -19.126 1.00 81.19 78 CYS A CA 1
ATOM 559 C C . CYS A 1 78 ? 11.868 2.482 -18.652 1.00 81.19 78 CYS A C 1
ATOM 561 O O . CYS A 1 78 ? 13.021 2.074 -18.523 1.00 81.19 78 CYS A O 1
ATOM 563 N N . GLY A 1 79 ? 11.504 3.728 -18.345 1.00 81.88 79 GLY A N 1
ATOM 564 C CA . GLY A 1 79 ? 12.424 4.680 -17.731 1.00 81.88 79 GLY A CA 1
ATOM 565 C C . GLY A 1 79 ? 12.897 4.216 -16.351 1.00 81.88 79 GLY A C 1
ATOM 566 O O . GLY A 1 79 ? 12.171 3.518 -15.630 1.00 81.88 79 GLY A O 1
ATOM 567 N N . GLU A 1 80 ? 14.105 4.643 -15.975 1.00 77.12 80 GLU A N 1
ATOM 568 C CA . GLU A 1 80 ? 14.643 4.474 -14.623 1.00 77.12 80 GLU A CA 1
ATOM 569 C C . GLU A 1 80 ? 13.663 5.087 -13.616 1.00 77.12 80 GLU A C 1
ATOM 571 O O . GLU A 1 80 ? 13.524 6.302 -13.507 1.00 77.12 80 GLU A O 1
ATOM 576 N N . GLY A 1 81 ? 12.908 4.231 -12.926 1.00 84.12 81 GLY A N 1
ATOM 577 C CA . GLY A 1 81 ? 11.886 4.663 -11.974 1.00 84.12 81 GLY A CA 1
ATOM 578 C C . GLY A 1 81 ? 10.556 3.920 -12.065 1.00 84.12 81 GLY A C 1
ATOM 579 O O . GLY A 1 81 ? 9.814 3.920 -11.087 1.00 84.12 81 GLY A O 1
ATOM 580 N N . ALA A 1 82 ? 10.253 3.227 -13.167 1.00 87.44 82 ALA A N 1
ATOM 581 C CA . ALA A 1 82 ? 8.959 2.547 -13.322 1.00 87.44 82 ALA A CA 1
ATOM 582 C C . ALA A 1 82 ? 8.721 1.446 -12.267 1.00 87.44 82 ALA A C 1
ATOM 584 O O . ALA A 1 82 ? 7.639 1.345 -11.687 1.00 87.44 82 ALA A O 1
ATOM 585 N N . VAL A 1 83 ? 9.748 0.647 -11.968 1.00 88.88 83 VAL A N 1
ATOM 586 C CA . VAL A 1 83 ? 9.689 -0.426 -10.959 1.00 88.88 83 VAL A CA 1
ATOM 587 C C . VAL A 1 83 ? 9.557 0.119 -9.524 1.00 88.88 83 VAL A C 1
ATOM 589 O O . VAL A 1 83 ? 8.631 -0.290 -8.825 1.00 88.88 83 VAL A O 1
ATOM 592 N N . PRO A 1 84 ? 10.391 1.067 -9.047 1.00 91.62 84 PRO A N 1
ATOM 593 C CA . PRO A 1 84 ? 10.193 1.628 -7.710 1.00 91.62 84 PRO A CA 1
ATOM 594 C C . PRO A 1 84 ? 8.898 2.446 -7.601 1.00 91.62 84 PRO A C 1
ATOM 596 O O . PRO A 1 84 ? 8.254 2.421 -6.555 1.00 91.62 84 PRO A O 1
ATOM 599 N N . PHE A 1 85 ? 8.459 3.121 -8.670 1.00 92.94 85 PHE A N 1
ATOM 600 C CA . PHE A 1 85 ? 7.177 3.825 -8.673 1.00 92.94 85 PHE A CA 1
ATOM 601 C C . PHE A 1 85 ? 5.995 2.858 -8.562 1.00 92.94 85 PHE A C 1
ATOM 603 O O . PHE A 1 85 ? 5.111 3.077 -7.740 1.00 92.94 85 PHE A O 1
ATOM 610 N N . SER A 1 86 ? 5.985 1.770 -9.336 1.00 91.12 86 SER A N 1
ATOM 611 C CA . SER A 1 86 ? 4.933 0.746 -9.253 1.00 91.12 86 SER A CA 1
ATOM 612 C C . SER A 1 86 ? 4.920 0.040 -7.897 1.00 91.12 86 SER A C 1
ATOM 614 O O . SER A 1 86 ? 3.838 -0.196 -7.359 1.00 91.12 86 SER A O 1
ATOM 616 N N . PHE A 1 87 ? 6.089 -0.195 -7.290 1.00 93.88 87 PHE A N 1
ATOM 617 C CA . PHE A 1 87 ? 6.177 -0.667 -5.909 1.00 93.88 87 PHE A CA 1
ATOM 618 C C . PHE A 1 87 ? 5.517 0.305 -4.928 1.00 93.88 87 PHE A C 1
ATOM 620 O O . PHE A 1 87 ? 4.704 -0.109 -4.108 1.00 93.88 87 PHE A O 1
ATOM 627 N N . LEU A 1 88 ? 5.849 1.596 -5.002 1.00 95.38 88 LEU A N 1
ATOM 628 C CA . LEU A 1 88 ? 5.333 2.607 -4.077 1.00 95.38 88 LEU A CA 1
ATOM 629 C C . LEU A 1 88 ? 3.840 2.868 -4.279 1.00 95.38 88 LEU A C 1
ATOM 631 O O . LEU A 1 88 ? 3.091 2.917 -3.305 1.00 95.38 88 LEU A O 1
ATOM 635 N N . ALA A 1 89 ? 3.393 2.997 -5.527 1.00 94.88 89 ALA A N 1
ATOM 636 C CA . ALA A 1 89 ? 1.988 3.185 -5.863 1.00 94.88 89 ALA A CA 1
ATOM 637 C C . ALA A 1 89 ? 1.160 1.961 -5.446 1.00 94.88 89 ALA A C 1
ATOM 639 O O . ALA A 1 89 ? 0.143 2.098 -4.764 1.00 94.88 89 ALA A O 1
ATOM 640 N N . GLY A 1 90 ? 1.638 0.758 -5.778 1.00 93.69 90 GLY A N 1
ATOM 641 C CA . GLY A 1 90 ? 1.022 -0.493 -5.351 1.00 93.69 90 GLY A CA 1
ATOM 642 C C . GLY A 1 90 ? 1.022 -0.661 -3.839 1.00 93.69 90 GLY A C 1
ATOM 643 O O . GLY A 1 90 ? 0.009 -1.034 -3.256 1.00 93.69 90 GLY A O 1
ATOM 644 N N . GLY A 1 91 ? 2.127 -0.315 -3.188 1.00 95.75 91 GLY A N 1
ATOM 645 C CA . GLY A 1 91 ? 2.269 -0.393 -1.744 1.00 95.75 91 GLY A CA 1
ATOM 646 C C . GLY A 1 91 ? 1.379 0.596 -1.002 1.00 95.75 91 GLY A C 1
ATOM 647 O O . GLY A 1 91 ? 0.818 0.245 0.032 1.00 95.75 91 GLY A O 1
ATOM 648 N N . ALA A 1 92 ? 1.166 1.798 -1.539 1.00 96.44 92 ALA A N 1
ATOM 649 C CA . ALA A 1 92 ? 0.229 2.762 -0.971 1.00 96.44 92 ALA A CA 1
ATOM 650 C C . ALA A 1 92 ? -1.216 2.251 -1.064 1.00 96.44 92 ALA A C 1
ATOM 652 O O . ALA A 1 92 ? -1.929 2.222 -0.060 1.00 96.44 92 ALA A O 1
ATOM 653 N N . VAL A 1 93 ? -1.634 1.785 -2.245 1.00 96.81 93 VAL A N 1
ATOM 654 C CA . VAL A 1 93 ? -2.986 1.245 -2.456 1.00 96.81 93 VAL A CA 1
ATOM 655 C C . VAL A 1 93 ? -3.208 -0.006 -1.609 1.00 96.81 93 VAL A C 1
ATOM 657 O O . VAL A 1 93 ? -4.187 -0.093 -0.866 1.00 96.81 93 VAL A O 1
ATOM 660 N N . GLY A 1 94 ? -2.278 -0.956 -1.657 1.00 95.75 94 GLY A N 1
ATOM 661 C CA . GLY A 1 94 ? -2.365 -2.176 -0.870 1.00 95.75 94 GLY A CA 1
ATOM 662 C C . GLY A 1 94 ? -2.269 -1.937 0.625 1.00 95.75 94 GLY A C 1
ATOM 663 O O . GLY A 1 94 ? -2.944 -2.612 1.399 1.00 95.75 94 GLY A O 1
ATOM 664 N N . GLY A 1 95 ? -1.503 -0.931 1.038 1.00 96.81 95 GLY A N 1
ATOM 665 C CA . GLY A 1 95 ? -1.424 -0.495 2.420 1.00 96.81 95 GLY A CA 1
ATOM 666 C C . GLY A 1 95 ? -2.743 0.079 2.917 1.00 96.81 95 GLY A C 1
ATOM 667 O O . GLY A 1 95 ? -3.171 -0.269 4.010 1.00 96.81 95 GLY A O 1
ATOM 668 N N . LEU A 1 96 ? -3.446 0.883 2.118 1.00 97.19 96 LEU A N 1
ATOM 669 C CA . LEU A 1 96 ? -4.770 1.397 2.486 1.00 97.19 96 LEU A CA 1
ATOM 670 C C . LEU A 1 96 ? -5.812 0.279 2.591 1.00 97.19 96 LEU A C 1
ATOM 672 O O . LEU A 1 96 ? -6.546 0.213 3.577 1.00 97.19 96 LEU A O 1
ATOM 676 N N . ILE A 1 97 ? -5.844 -0.632 1.616 1.00 96.75 97 ILE A N 1
ATOM 677 C CA . ILE A 1 97 ? -6.758 -1.783 1.627 1.00 96.75 97 ILE A CA 1
ATOM 678 C C . ILE A 1 97 ? -6.455 -2.681 2.832 1.00 96.75 97 ILE A C 1
ATOM 680 O O . ILE A 1 97 ? -7.351 -3.026 3.602 1.00 96.75 97 ILE A O 1
ATOM 684 N N . GLY A 1 98 ? -5.182 -3.009 3.045 1.00 95.25 98 GLY A N 1
ATOM 685 C CA . GLY A 1 98 ? -4.734 -3.807 4.177 1.00 95.25 98 GLY A CA 1
ATOM 686 C C . GLY A 1 98 ? -5.007 -3.129 5.520 1.00 95.25 98 GLY A C 1
ATOM 687 O O . GLY A 1 98 ? -5.422 -3.797 6.467 1.00 95.25 98 GLY A O 1
ATOM 688 N N . ALA A 1 99 ? -4.840 -1.808 5.611 1.00 96.06 99 ALA A N 1
ATOM 689 C CA . ALA A 1 99 ? -5.173 -1.030 6.800 1.00 96.06 99 ALA A CA 1
ATOM 690 C C . ALA A 1 99 ? -6.664 -1.104 7.116 1.00 96.06 99 ALA A C 1
ATOM 692 O O . ALA A 1 99 ? -7.028 -1.290 8.275 1.00 96.06 99 ALA A O 1
ATOM 693 N N . LEU A 1 100 ? -7.512 -0.987 6.092 1.00 95.50 100 LEU A N 1
ATOM 694 C CA . LEU A 1 100 ? -8.961 -1.048 6.235 1.00 95.50 100 LEU A CA 1
ATOM 695 C C . LEU A 1 100 ? -9.418 -2.439 6.683 1.00 95.50 100 LEU A C 1
ATOM 697 O O . LEU A 1 100 ? -10.226 -2.552 7.601 1.00 95.50 100 LEU A O 1
ATOM 701 N N . ILE A 1 101 ? -8.861 -3.500 6.093 1.00 94.06 101 ILE A N 1
ATOM 702 C CA . ILE A 1 101 ? -9.141 -4.883 6.501 1.00 94.06 101 ILE A CA 1
ATOM 703 C C . ILE A 1 101 ? -8.658 -5.113 7.938 1.00 94.06 101 ILE A C 1
ATOM 705 O O . ILE A 1 101 ? -9.436 -5.527 8.789 1.00 94.06 101 ILE A O 1
ATOM 709 N N . GLY A 1 102 ? -7.405 -4.772 8.252 1.00 90.44 102 GLY A N 1
ATOM 710 C CA . GLY A 1 102 ? -6.849 -4.913 9.602 1.00 90.44 102 GLY A CA 1
ATOM 711 C C . GLY A 1 102 ? -7.533 -4.024 10.645 1.00 90.44 102 GLY A C 1
ATOM 712 O O . GLY A 1 102 ? -7.508 -4.337 11.833 1.00 90.44 102 GLY A O 1
ATOM 713 N N . GLY A 1 103 ? -8.150 -2.925 10.215 1.00 90.31 103 GLY A N 1
ATOM 714 C CA . GLY A 1 103 ? -8.922 -2.017 11.054 1.00 90.31 103 GLY A CA 1
ATOM 715 C C . GLY A 1 103 ? -10.254 -2.597 11.521 1.00 90.31 103 GLY A C 1
ATOM 716 O O . GLY A 1 103 ? -10.778 -2.131 12.525 1.00 90.31 103 GLY A O 1
ATOM 717 N N . GLN A 1 104 ? -10.770 -3.630 10.852 1.00 91.06 104 GLN A N 1
ATOM 718 C CA . GLN A 1 104 ? -11.998 -4.314 11.264 1.00 91.06 104 GLN A CA 1
ATOM 719 C C . GLN A 1 104 ? -11.759 -5.355 12.368 1.00 91.06 104 GLN A C 1
ATOM 721 O O . GLN A 1 104 ? -12.707 -5.757 13.037 1.00 91.06 104 GLN A O 1
ATOM 726 N N . PHE A 1 105 ? -10.504 -5.757 12.600 1.00 90.56 105 PHE A N 1
ATOM 727 C CA . PHE A 1 105 ? -10.149 -6.758 13.606 1.00 90.56 105 PHE A CA 1
ATOM 728 C C . PHE A 1 105 ? -9.547 -6.097 14.860 1.00 90.56 105 PHE A C 1
ATOM 730 O O . PHE A 1 105 ? -8.455 -5.511 14.776 1.00 90.56 105 PHE A O 1
ATOM 737 N N . PRO A 1 106 ? -10.223 -6.168 16.023 1.00 86.44 106 PRO A N 1
ATOM 738 C CA . PRO A 1 106 ? -9.659 -5.719 17.292 1.00 86.44 106 PRO A CA 1
ATOM 739 C C . PRO A 1 106 ? -8.493 -6.623 17.704 1.00 86.44 106 PRO A C 1
ATOM 741 O O . PRO A 1 106 ? -8.479 -7.811 17.394 1.00 86.44 106 PRO A O 1
ATOM 744 N N . LYS A 1 107 ? -7.504 -6.050 18.386 1.00 86.50 107 LYS A N 1
ATOM 745 C CA . LYS A 1 107 ? -6.450 -6.811 19.057 1.00 86.50 107 LYS A CA 1
ATOM 746 C C . LYS A 1 107 ? -7.002 -7.339 20.370 1.00 86.50 107 LYS A C 1
ATOM 748 O O . LYS A 1 107 ? -7.699 -6.608 21.073 1.00 86.50 107 LYS A O 1
ATOM 753 N N . GLU A 1 108 ? -6.668 -8.579 20.690 1.00 81.69 108 GLU A N 1
ATOM 754 C CA . GLU A 1 108 ? -6.850 -9.103 22.038 1.00 81.69 108 GLU A CA 1
ATOM 755 C C . GLU A 1 108 ? -5.952 -8.300 22.989 1.00 81.69 108 GLU A C 1
ATOM 757 O O . GLU A 1 108 ? -4.777 -8.052 22.698 1.00 81.69 108 GLU A O 1
ATOM 762 N N . GLU A 1 109 ? -6.542 -7.804 24.073 1.00 67.62 109 GLU A N 1
ATOM 763 C CA . GLU A 1 109 ? -5.789 -7.266 25.201 1.00 67.62 109 GLU A CA 1
ATOM 764 C C . GLU A 1 109 ? -5.257 -8.478 25.966 1.00 67.62 109 GLU A C 1
ATOM 766 O O . GLU A 1 109 ? -6.043 -9.245 26.521 1.00 67.62 109 GLU A O 1
ATOM 771 N N . ASP A 1 110 ? -3.938 -8.690 25.915 1.00 60.22 110 ASP A N 1
ATOM 772 C CA . ASP A 1 110 ? -3.276 -9.668 26.780 1.00 60.22 110 ASP A CA 1
ATOM 773 C C . ASP A 1 110 ? -3.604 -9.319 28.251 1.00 60.22 110 ASP A C 1
ATOM 775 O O . ASP A 1 110 ? -3.459 -8.146 28.621 1.00 60.22 110 ASP A O 1
ATOM 779 N N . PRO A 1 111 ? -4.086 -10.285 29.059 1.00 57.00 111 PRO A N 1
ATOM 780 C CA . PRO A 1 111 ? -4.462 -10.076 30.459 1.00 57.00 111 PRO A CA 1
ATOM 781 C C . PRO A 1 111 ? -3.276 -9.771 31.385 1.00 57.00 111 PRO A C 1
ATOM 783 O O . PRO A 1 111 ? -2.146 -10.241 31.111 1.00 57.00 111 PRO A O 1
#

Foldseek 3Di:
DDDDDDDDDDDDDDPDDDPVVVVVCVVVDPPPPPPPPVPPVPPQFAWQLQVQLQVQLQVQLVVQLVVQVVCCVPPHVDPDCSNVVSSRVRSNVRSNVRSVVRSVGGDDDDD

pLDDT: mean 75.1, std 19.38, range [38.16, 97.31]